Protein AF-A0A920PBW6-F1 (afdb_monomer_lite)

Sequence (83 aa):
MVDAGVSDCFLEVSSHALSQKRVFEMSFEAGIFTNLSRDHLDFHNDMGKYKNAKAKLFRENLVKTSIINIDDPLVESSPKSLR

pLDDT: mean 92.64, std 8.85, range [63.41, 98.31]

Radius of gyration: 13.61 Å; chains: 1; bounding box: 42×18×33 Å

Structure (mmCIF, N/CA/C/O backbone):
data_AF-A0A920PBW6-F1
#
_entry.id   AF-A0A920PBW6-F1
#
loop_
_atom_site.group_PDB
_atom_site.id
_atom_site.type_symbol
_atom_site.label_atom_id
_atom_site.label_alt_id
_atom_site.label_comp_id
_atom_site.label_asym_id
_atom_site.label_entity_id
_atom_site.label_seq_id
_atom_site.pdbx_PDB_ins_code
_atom_site.Cartn_x
_atom_site.Cartn_y
_atom_site.Cartn_z
_atom_site.occupancy
_atom_site.B_iso_or_equiv
_atom_site.auth_seq_id
_atom_site.auth_comp_id
_atom_site.auth_asym_id
_atom_site.auth_atom_id
_atom_site.pdbx_PDB_model_num
ATOM 1 N N . MET A 1 1 ? -21.326 -7.054 5.853 1.00 90.38 1 MET A N 1
ATOM 2 C CA . MET A 1 1 ? -20.291 -7.512 6.813 1.00 90.38 1 MET A CA 1
ATOM 3 C C . MET A 1 1 ? -20.511 -6.891 8.180 1.00 90.38 1 MET A C 1
ATOM 5 O O . MET A 1 1 ? -20.668 -7.647 9.125 1.00 90.38 1 MET A O 1
ATOM 9 N N . VAL A 1 2 ? -20.617 -5.560 8.274 1.00 95.88 2 VAL A N 1
ATOM 10 C CA . VAL A 1 2 ? -20.955 -4.867 9.533 1.00 95.88 2 VAL A CA 1
ATOM 11 C C . VAL A 1 2 ? -22.275 -5.371 10.130 1.00 95.88 2 VAL A C 1
ATOM 13 O O . VAL A 1 2 ? -22.282 -5.816 11.270 1.00 95.88 2 VAL A O 1
ATOM 16 N N . ASP A 1 3 ? -23.352 -5.436 9.339 1.00 97.56 3 ASP A N 1
ATOM 17 C CA . ASP A 1 3 ? -24.661 -5.937 9.811 1.00 97.56 3 ASP A CA 1
ATOM 18 C C . ASP A 1 3 ? -24.641 -7.409 10.257 1.00 97.56 3 ASP A C 1
ATOM 20 O O . ASP A 1 3 ? -25.526 -7.859 10.977 1.00 97.56 3 ASP A O 1
ATOM 24 N N . ALA A 1 4 ? -23.620 -8.165 9.840 1.00 97.12 4 ALA A N 1
ATOM 25 C CA . ALA A 1 4 ? -23.401 -9.549 10.255 1.00 97.12 4 ALA A CA 1
ATOM 26 C C . ALA A 1 4 ? -22.506 -9.660 11.507 1.00 97.12 4 ALA A C 1
ATOM 28 O O . ALA A 1 4 ? -22.117 -10.763 11.877 1.00 97.12 4 ALA A O 1
ATOM 29 N N . GLY A 1 5 ? -22.150 -8.536 12.142 1.00 97.56 5 GLY A N 1
ATOM 30 C CA . GLY A 1 5 ? -21.341 -8.497 13.362 1.00 97.56 5 GLY A CA 1
ATOM 31 C C . GLY A 1 5 ? -19.849 -8.769 13.156 1.00 97.56 5 GLY A C 1
ATOM 32 O O . GLY A 1 5 ? -19.162 -9.107 14.115 1.00 97.56 5 GLY A O 1
ATOM 33 N N . VAL A 1 6 ? -19.330 -8.648 11.929 1.00 97.50 6 VAL A N 1
ATOM 34 C CA . VAL A 1 6 ? -17.899 -8.860 11.664 1.00 97.50 6 VAL A CA 1
ATOM 35 C C . VAL A 1 6 ? -17.082 -7.681 12.197 1.00 97.50 6 VAL A C 1
ATOM 37 O O . VAL A 1 6 ? -17.300 -6.546 11.772 1.00 97.50 6 VAL A O 1
ATOM 40 N N . SER A 1 7 ? -16.131 -7.961 13.091 1.00 96.56 7 SER A N 1
ATOM 41 C CA . SER A 1 7 ? -15.233 -6.966 13.694 1.00 96.56 7 SER A CA 1
ATOM 42 C C . SER A 1 7 ? -14.009 -6.643 12.837 1.00 96.56 7 SER A C 1
ATOM 44 O O . SER A 1 7 ? -13.545 -5.506 12.848 1.00 96.56 7 SER A O 1
ATOM 46 N N . ASP A 1 8 ? -13.511 -7.621 12.077 1.00 96.31 8 ASP A N 1
ATOM 47 C CA . AS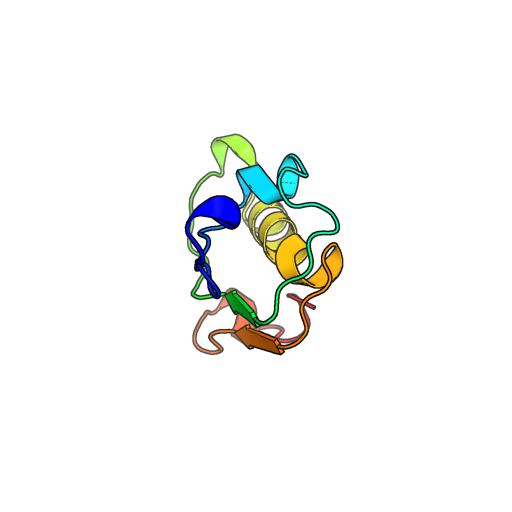P A 1 8 ? -12.234 -7.536 11.369 1.00 96.31 8 ASP A CA 1
ATOM 48 C C . ASP A 1 8 ? -12.368 -8.001 9.917 1.00 96.31 8 ASP A C 1
ATOM 50 O O . ASP A 1 8 ? -13.069 -8.965 9.603 1.00 96.31 8 ASP A O 1
ATOM 54 N N . CYS A 1 9 ? -11.663 -7.326 9.012 1.00 95.62 9 CYS A N 1
ATOM 55 C CA . CYS A 1 9 ? -11.631 -7.672 7.599 1.00 95.62 9 CYS A CA 1
ATOM 56 C C . CYS A 1 9 ? -10.201 -7.584 7.070 1.00 95.62 9 CYS A C 1
ATOM 58 O O . CYS A 1 9 ? -9.523 -6.572 7.243 1.00 95.62 9 CYS A O 1
ATOM 60 N N . PHE A 1 10 ? -9.768 -8.641 6.388 1.00 96.31 10 PHE A N 1
ATOM 61 C CA . PHE A 1 10 ? -8.530 -8.651 5.622 1.00 96.31 10 PHE A CA 1
ATOM 62 C C . PHE A 1 10 ? -8.871 -8.394 4.157 1.00 96.31 10 PHE A C 1
ATOM 64 O O . PHE A 1 10 ? -9.710 -9.088 3.582 1.00 96.31 10 PHE A O 1
ATOM 71 N N . LEU A 1 11 ? -8.233 -7.386 3.565 1.00 96.81 11 LEU A N 1
ATOM 72 C CA . LEU A 1 11 ? -8.512 -6.941 2.205 1.00 96.81 11 LEU A CA 1
ATOM 73 C C . LEU A 1 11 ? -7.251 -7.036 1.347 1.00 96.81 11 LEU A C 1
ATOM 75 O O . LEU A 1 11 ? -6.218 -6.456 1.680 1.00 96.81 11 LEU A O 1
ATOM 79 N N . GLU A 1 12 ? -7.362 -7.696 0.198 1.00 97.88 12 GLU A N 1
ATOM 80 C CA . GLU A 1 12 ? -6.360 -7.570 -0.855 1.00 97.88 12 GLU A CA 1
ATOM 81 C C . GLU A 1 12 ? -6.563 -6.260 -1.618 1.00 97.88 12 GLU A C 1
ATOM 83 O O . GLU A 1 12 ? -7.608 -6.015 -2.226 1.00 97.88 12 GLU A O 1
ATOM 88 N N . VAL A 1 13 ? -5.538 -5.409 -1.612 1.00 98.06 13 VAL A N 1
ATOM 89 C CA . VAL A 1 13 ? -5.560 -4.121 -2.305 1.00 98.06 13 VAL A CA 1
ATOM 90 C C . VAL A 1 13 ? -4.609 -4.172 -3.498 1.00 98.06 13 VAL A C 1
ATOM 92 O O . VAL A 1 13 ? -3.387 -4.083 -3.365 1.00 98.06 13 VAL A O 1
ATOM 95 N N . SER A 1 14 ? -5.172 -4.317 -4.697 1.00 97.94 14 SER A N 1
ATOM 96 C CA . SER A 1 14 ? -4.385 -4.352 -5.932 1.00 97.94 14 SER A CA 1
ATOM 97 C C . SER A 1 14 ? -3.819 -2.973 -6.297 1.00 97.94 14 SER A C 1
ATOM 99 O O . SER A 1 14 ? -4.356 -1.926 -5.929 1.00 97.94 14 SER A O 1
ATOM 101 N N . SER A 1 15 ? -2.752 -2.948 -7.101 1.00 97.69 15 SER A N 1
ATOM 102 C CA . SER A 1 15 ? -2.210 -1.686 -7.632 1.00 97.69 15 SER A CA 1
ATOM 103 C C . SER A 1 15 ? -3.203 -0.954 -8.530 1.00 97.69 15 SER A C 1
ATOM 105 O O . SER A 1 15 ? -3.210 0.272 -8.560 1.00 97.69 15 SER A O 1
ATOM 107 N N . HIS A 1 16 ? -4.076 -1.689 -9.220 1.00 98.12 16 HIS A N 1
ATOM 108 C CA . HIS A 1 16 ? -5.179 -1.117 -9.984 1.00 98.12 16 HIS A CA 1
ATOM 109 C C . HIS A 1 16 ? -6.176 -0.398 -9.072 1.00 98.12 16 HIS A C 1
ATOM 111 O O . HIS A 1 16 ? -6.575 0.722 -9.381 1.00 98.12 16 HIS A O 1
ATOM 117 N N . ALA A 1 17 ? -6.553 -1.004 -7.939 1.00 98.31 17 ALA A N 1
ATOM 118 C CA . ALA A 1 17 ? -7.468 -0.391 -6.978 1.00 98.31 17 ALA A CA 1
ATOM 119 C C . ALA A 1 17 ? -6.907 0.923 -6.416 1.00 98.31 17 ALA A C 1
ATOM 121 O O . ALA A 1 17 ? -7.638 1.909 -6.336 1.00 98.31 17 ALA A O 1
ATOM 122 N N . LEU A 1 18 ? -5.607 0.958 -6.111 1.00 97.94 18 LEU A N 1
ATOM 123 C CA . LEU A 1 18 ? -4.910 2.164 -5.656 1.00 97.94 18 LEU A CA 1
ATOM 124 C C . LEU A 1 18 ? -4.809 3.225 -6.757 1.00 97.94 18 LEU A C 1
ATOM 126 O O . LEU A 1 18 ? -5.130 4.388 -6.526 1.00 97.94 18 LEU A O 1
ATOM 130 N N . SER A 1 19 ? -4.434 2.840 -7.980 1.00 97.56 19 SER A N 1
ATOM 131 C CA . SER A 1 19 ? -4.395 3.769 -9.117 1.00 97.56 19 SER A CA 1
ATOM 132 C C . SER A 1 19 ? -5.764 4.370 -9.437 1.00 97.56 19 SER A C 1
ATOM 134 O O . SER A 1 19 ? -5.836 5.529 -9.835 1.00 97.56 19 SER A O 1
ATOM 136 N N . GLN A 1 20 ? -6.838 3.606 -9.231 1.00 98.06 20 GLN A N 1
ATOM 137 C CA . GLN A 1 20 ? -8.222 4.020 -9.478 1.00 98.06 20 GLN A CA 1
ATOM 138 C C . GLN A 1 20 ? -8.923 4.592 -8.238 1.00 98.06 20 GLN A C 1
ATOM 140 O O . GLN A 1 20 ? -10.128 4.818 -8.288 1.00 98.06 20 GLN A O 1
ATOM 145 N N . LYS A 1 21 ? -8.201 4.819 -7.130 1.00 97.44 21 LYS A N 1
ATOM 146 C CA . LYS A 1 21 ? -8.744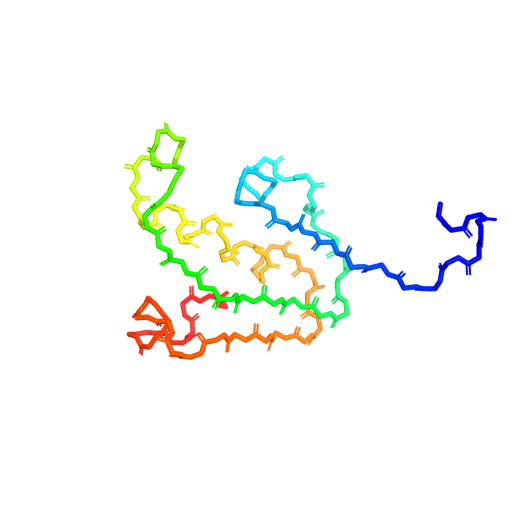 5.394 -5.887 1.00 97.44 21 LYS A CA 1
ATOM 147 C C . LYS A 1 21 ? -9.922 4.620 -5.273 1.00 97.44 21 LYS A C 1
ATOM 149 O O . LYS A 1 21 ? -10.731 5.194 -4.555 1.00 97.44 21 LYS A O 1
ATOM 154 N N . ARG A 1 22 ? -10.016 3.304 -5.494 1.00 98.12 22 ARG A N 1
ATOM 155 C CA . ARG A 1 22 ? -11.129 2.479 -4.973 1.00 98.12 22 ARG A CA 1
ATOM 156 C C . ARG A 1 22 ? -11.151 2.371 -3.447 1.00 98.12 22 ARG A C 1
ATOM 158 O O . ARG A 1 22 ? -12.188 2.057 -2.883 1.00 98.12 22 ARG A O 1
ATOM 165 N N . VAL A 1 23 ? -10.002 2.590 -2.813 1.00 96.81 23 VAL A N 1
ATOM 166 C CA . VAL A 1 23 ? -9.819 2.543 -1.354 1.00 96.81 23 VAL A CA 1
ATOM 167 C C . VAL A 1 23 ? -9.285 3.865 -0.799 1.00 96.81 23 VAL A C 1
ATOM 169 O O . VAL A 1 23 ? -8.743 3.887 0.296 1.00 96.81 23 VAL A O 1
ATOM 172 N N . PHE A 1 24 ? -9.369 4.942 -1.586 1.00 96.25 24 PHE A N 1
ATOM 173 C CA . PHE A 1 24 ? -8.810 6.245 -1.232 1.00 96.25 24 PHE A CA 1
ATOM 174 C C . PHE A 1 24 ? -9.406 6.765 0.080 1.00 96.25 24 PHE A C 1
ATOM 176 O O . PHE A 1 24 ? -10.612 6.652 0.288 1.00 96.25 24 PHE A O 1
ATOM 183 N N . GLU A 1 25 ? -8.549 7.309 0.948 1.00 93.62 25 GLU A N 1
ATOM 184 C CA . GLU A 1 25 ? -8.900 7.820 2.283 1.00 93.62 25 GLU A CA 1
ATOM 185 C C . GLU A 1 25 ? -9.527 6.783 3.233 1.00 93.62 25 GLU A C 1
ATOM 187 O O . GLU A 1 25 ? -10.048 7.139 4.290 1.00 93.62 25 GLU A O 1
ATOM 192 N N . MET A 1 26 ? -9.437 5.484 2.924 1.00 95.44 26 MET A N 1
ATOM 193 C CA . MET A 1 26 ? -9.830 4.455 3.885 1.00 95.44 26 MET A CA 1
ATOM 194 C C . MET A 1 26 ? -8.858 4.403 5.069 1.00 95.44 26 MET A C 1
ATOM 196 O O . MET A 1 26 ? -7.646 4.587 4.929 1.00 95.44 26 MET A O 1
ATOM 200 N N . SER A 1 27 ? -9.401 4.090 6.243 1.00 96.69 27 SER A N 1
ATOM 201 C CA . SER A 1 27 ? -8.617 3.820 7.447 1.00 96.69 27 SER A CA 1
ATOM 202 C C . SER A 1 27 ? -8.296 2.335 7.551 1.00 96.69 27 SER A C 1
ATOM 204 O O . SER A 1 27 ? -9.197 1.497 7.573 1.00 96.69 27 SER A O 1
ATOM 206 N N . PHE A 1 28 ? -7.010 2.018 7.659 1.00 97.38 28 PHE A N 1
ATOM 207 C CA . PHE A 1 28 ? -6.490 0.671 7.853 1.00 97.38 28 PHE A CA 1
ATOM 208 C C . PHE A 1 28 ? -5.757 0.583 9.193 1.00 97.38 28 PHE A C 1
ATOM 210 O O . PHE A 1 28 ? -4.832 1.353 9.467 1.00 97.38 28 PHE A O 1
ATOM 217 N N . GLU A 1 29 ? -6.116 -0.408 10.011 1.00 98.06 29 GLU A N 1
ATOM 218 C CA . GLU A 1 29 ? -5.377 -0.706 11.245 1.00 98.06 29 GLU A CA 1
ATOM 219 C C . GLU A 1 29 ? -3.945 -1.177 10.924 1.00 98.06 29 GLU A C 1
ATOM 221 O O . GLU A 1 29 ? -2.978 -0.761 11.566 1.00 98.06 29 GLU A O 1
ATOM 226 N N . ALA A 1 30 ? -3.790 -1.982 9.868 1.00 97.44 30 ALA A N 1
ATOM 227 C CA . ALA A 1 30 ? -2.497 -2.400 9.347 1.00 97.44 30 ALA A CA 1
ATOM 228 C C . ALA A 1 30 ? -2.493 -2.446 7.812 1.00 97.44 30 ALA A C 1
ATOM 230 O O . ALA A 1 30 ? -3.463 -2.872 7.189 1.00 97.44 30 ALA A O 1
ATOM 231 N N . GLY A 1 31 ? -1.377 -2.039 7.207 1.00 97.19 31 GLY A N 1
ATOM 232 C CA . GLY A 1 31 ? -1.093 -2.203 5.782 1.00 97.19 31 GLY A CA 1
ATOM 233 C C . GLY A 1 31 ? 0.158 -3.053 5.600 1.00 97.19 31 GLY A C 1
ATOM 234 O O . GLY A 1 31 ? 1.174 -2.801 6.251 1.00 97.19 31 GLY A O 1
ATOM 235 N N . ILE A 1 32 ? 0.090 -4.053 4.721 1.00 97.25 32 ILE A N 1
ATOM 236 C CA . ILE A 1 32 ? 1.170 -5.019 4.505 1.00 97.25 32 ILE A CA 1
ATOM 237 C C . ILE A 1 32 ? 1.659 -4.926 3.061 1.00 97.25 32 ILE A C 1
ATOM 239 O O . ILE A 1 32 ? 0.871 -5.032 2.123 1.00 97.25 32 ILE A O 1
ATOM 243 N N . PHE A 1 33 ? 2.966 -4.757 2.880 1.00 96.62 33 PHE A N 1
ATOM 244 C CA . PHE A 1 33 ? 3.638 -4.918 1.596 1.00 96.62 33 PHE A CA 1
ATOM 245 C C . PHE A 1 33 ? 4.476 -6.197 1.615 1.00 96.62 33 PHE A C 1
ATOM 247 O O . PHE A 1 33 ? 5.407 -6.322 2.412 1.00 96.62 33 PHE A O 1
ATOM 254 N N . THR A 1 34 ? 4.137 -7.142 0.739 1.00 95.88 34 THR A N 1
ATOM 255 C CA . THR A 1 34 ? 4.744 -8.479 0.697 1.00 95.88 34 THR A CA 1
ATOM 256 C C . THR A 1 34 ? 5.961 -8.553 -0.219 1.00 95.88 34 THR A C 1
ATOM 258 O O . THR A 1 34 ? 7.016 -8.989 0.218 1.00 95.88 34 THR A O 1
ATOM 261 N N . ASN A 1 35 ? 5.826 -8.175 -1.488 1.00 95.25 35 ASN A N 1
ATOM 262 C CA . ASN A 1 35 ? 6.903 -8.083 -2.476 1.00 95.25 35 ASN A CA 1
ATOM 263 C C . ASN A 1 35 ? 6.396 -7.377 -3.746 1.00 95.25 35 ASN A C 1
ATOM 265 O O . ASN A 1 35 ? 5.201 -7.078 -3.887 1.00 95.25 35 ASN A O 1
ATOM 269 N N . LEU A 1 36 ? 7.307 -7.102 -4.676 1.00 94.94 36 LEU A N 1
ATOM 270 C CA . LEU A 1 36 ? 7.008 -6.546 -5.984 1.00 94.94 36 LEU A CA 1
ATOM 271 C C . LEU A 1 36 ? 7.951 -7.103 -7.055 1.00 94.94 36 LEU A C 1
ATOM 273 O O . LEU A 1 36 ? 9.118 -6.735 -7.149 1.00 94.94 36 LEU A O 1
ATOM 277 N N . SER A 1 37 ? 7.400 -7.932 -7.936 1.00 93.94 37 SER A N 1
ATOM 278 C CA . SER A 1 37 ? 8.064 -8.432 -9.141 1.00 93.94 37 SER A CA 1
ATOM 279 C C . SER A 1 37 ? 7.373 -7.910 -10.409 1.00 93.94 37 SER A C 1
ATOM 281 O O . SER A 1 37 ? 6.395 -7.159 -10.340 1.00 93.94 37 SER A O 1
ATOM 283 N N . ARG A 1 38 ? 7.917 -8.244 -11.587 1.00 94.94 38 ARG A N 1
ATOM 284 C CA . ARG A 1 38 ? 7.393 -7.779 -12.878 1.00 94.94 38 ARG A CA 1
ATOM 285 C C . ARG A 1 38 ? 5.995 -8.340 -13.141 1.00 94.94 38 ARG A C 1
ATOM 287 O O . ARG A 1 38 ? 5.859 -9.515 -13.457 1.00 94.94 38 ARG A O 1
ATOM 294 N N . ASP A 1 39 ? 5.002 -7.459 -13.103 1.00 95.25 39 ASP A N 1
ATOM 295 C CA . ASP A 1 39 ? 3.601 -7.738 -13.421 1.00 95.25 39 ASP A CA 1
ATOM 296 C C . ASP A 1 39 ? 2.886 -6.431 -13.820 1.00 95.25 39 ASP A C 1
ATOM 298 O O . ASP A 1 39 ? 3.416 -5.342 -13.586 1.00 95.25 39 ASP A O 1
ATOM 302 N N . HIS A 1 40 ? 1.699 -6.525 -14.423 1.00 93.88 40 HIS A N 1
ATOM 303 C CA . HIS A 1 40 ? 0.798 -5.404 -14.733 1.00 93.88 40 HIS A CA 1
ATOM 304 C C . HIS A 1 40 ? 1.446 -4.213 -15.472 1.00 93.88 40 HIS A C 1
ATOM 306 O O . HIS A 1 40 ? 1.019 -3.064 -15.320 1.00 93.88 40 HIS A O 1
ATOM 312 N N . LEU A 1 41 ? 2.513 -4.449 -16.243 1.00 95.44 41 LEU A N 1
ATOM 313 C CA . LEU A 1 41 ? 3.227 -3.392 -16.969 1.00 95.44 41 LEU A CA 1
ATOM 314 C C . LEU A 1 41 ? 2.481 -2.918 -18.218 1.00 95.44 41 LEU A C 1
ATOM 316 O O . LEU A 1 41 ? 2.725 -1.815 -18.686 1.00 95.44 41 LEU A O 1
ATOM 320 N N . ASP A 1 42 ? 1.550 -3.711 -18.725 1.00 96.94 42 ASP A N 1
ATOM 321 C CA . ASP A 1 42 ? 0.548 -3.300 -19.706 1.00 96.94 42 ASP A CA 1
ATOM 322 C C . ASP A 1 42 ? -0.342 -2.160 -19.182 1.00 96.94 42 ASP A C 1
ATOM 324 O O . ASP A 1 42 ? -0.720 -1.271 -19.941 1.00 96.94 42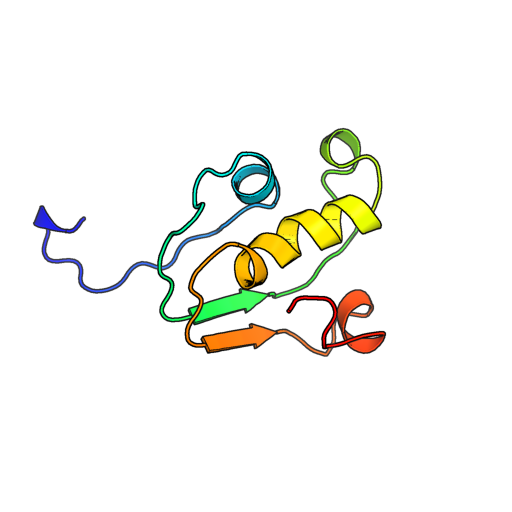 ASP A O 1
ATOM 328 N N . PHE 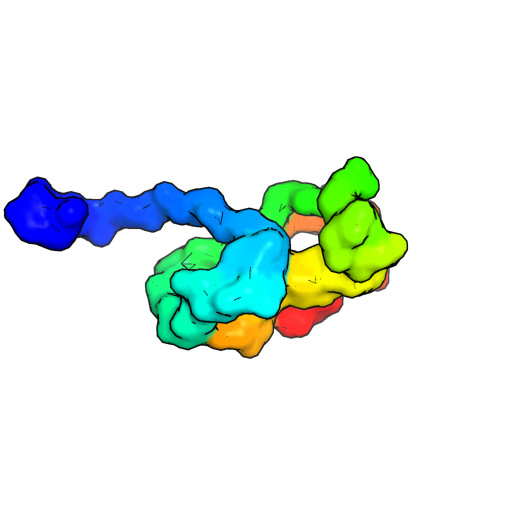A 1 43 ? -0.611 -2.135 -17.873 1.00 97.56 43 PHE A N 1
ATOM 329 C CA . PHE A 1 43 ? -1.359 -1.059 -17.223 1.00 97.56 43 PHE A CA 1
ATOM 330 C C . PHE A 1 43 ? -0.451 0.059 -16.686 1.00 97.56 43 PHE A C 1
ATOM 332 O O . PHE A 1 43 ? -0.701 1.244 -16.908 1.00 97.56 43 PHE A O 1
ATOM 339 N N . HIS A 1 44 ? 0.615 -0.293 -15.958 1.00 96.88 44 HIS A N 1
ATOM 340 C CA . HIS A 1 44 ? 1.481 0.689 -15.287 1.00 96.88 44 HIS A CA 1
ATOM 341 C C . HIS A 1 44 ? 2.589 1.248 -16.185 1.00 96.88 44 HIS A C 1
ATOM 343 O O . HIS A 1 44 ? 3.180 2.263 -15.830 1.00 96.88 44 HIS A O 1
ATOM 349 N N . ASN A 1 45 ? 2.837 0.676 -17.365 1.00 95.94 45 ASN A N 1
ATOM 350 C CA . ASN A 1 45 ? 3.924 0.974 -18.315 1.00 95.94 45 ASN A CA 1
ATOM 351 C C . ASN A 1 45 ? 5.331 0.573 -17.842 1.00 95.94 45 ASN A C 1
ATOM 353 O O . ASN A 1 45 ? 6.103 0.020 -18.621 1.00 95.94 45 ASN A O 1
ATOM 357 N N . ASP A 1 46 ? 5.685 0.853 -16.585 1.00 95.81 46 ASP A N 1
ATOM 358 C CA . ASP A 1 46 ? 7.011 0.564 -16.036 1.00 95.81 46 ASP A CA 1
ATOM 359 C C . ASP A 1 46 ? 6.973 0.176 -14.545 1.00 95.81 46 ASP A C 1
ATOM 361 O O . ASP A 1 46 ? 5.996 0.418 -13.828 1.00 95.81 46 ASP A O 1
ATOM 365 N N . MET A 1 47 ? 8.058 -0.451 -14.074 1.00 94.25 47 MET A N 1
ATOM 366 C CA . MET A 1 47 ? 8.183 -0.923 -12.687 1.00 94.25 47 MET A CA 1
ATOM 367 C C . MET A 1 47 ? 8.156 0.215 -11.661 1.00 94.25 47 MET A C 1
ATOM 369 O O . MET A 1 47 ? 7.692 0.012 -10.540 1.00 94.25 47 MET A O 1
ATOM 373 N N . GLY A 1 48 ? 8.629 1.410 -12.025 1.00 92.62 48 GLY A N 1
ATOM 374 C CA . GLY A 1 48 ? 8.622 2.576 -11.145 1.00 92.62 48 GLY A CA 1
ATOM 375 C C . GLY A 1 48 ? 7.201 3.063 -10.879 1.00 92.62 48 GLY A C 1
ATOM 376 O O . GLY A 1 48 ? 6.820 3.272 -9.727 1.00 92.62 48 GLY A O 1
ATOM 377 N N . LYS A 1 49 ? 6.378 3.165 -11.926 1.00 95.06 49 LYS A N 1
ATOM 378 C CA . LYS A 1 49 ? 4.947 3.477 -11.827 1.00 95.06 49 LYS A CA 1
ATOM 379 C C . LYS A 1 49 ? 4.184 2.401 -11.066 1.00 95.06 49 LYS A C 1
ATOM 381 O O . LYS A 1 49 ? 3.380 2.747 -10.204 1.00 95.06 49 LYS A O 1
ATOM 386 N N . TY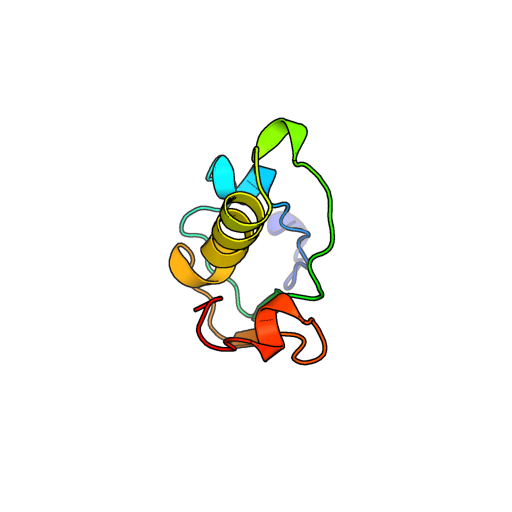R A 1 50 ? 4.480 1.123 -11.304 1.00 95.94 50 TYR A N 1
ATOM 387 C CA . TYR A 1 50 ? 3.853 0.029 -10.561 1.00 95.94 50 TYR A CA 1
ATOM 388 C C . TYR A 1 50 ? 4.190 0.091 -9.059 1.00 95.94 50 TYR A C 1
ATOM 390 O O . TYR A 1 50 ? 3.294 0.022 -8.211 1.00 95.94 50 TYR A O 1
ATOM 398 N N . LYS A 1 51 ? 5.463 0.324 -8.716 1.00 94.25 51 LYS A N 1
ATOM 399 C CA . LYS A 1 51 ? 5.907 0.545 -7.331 1.00 94.25 51 LYS A CA 1
ATOM 400 C C . LYS A 1 51 ? 5.206 1.743 -6.699 1.00 94.25 51 LYS A C 1
ATOM 402 O O . LYS A 1 51 ? 4.657 1.626 -5.604 1.00 94.25 51 LYS A O 1
ATOM 407 N N . ASN A 1 52 ? 5.171 2.873 -7.404 1.00 93.81 52 ASN A N 1
ATOM 408 C CA . ASN A 1 52 ? 4.510 4.086 -6.933 1.00 93.81 52 ASN A CA 1
ATOM 409 C C . ASN A 1 52 ? 3.011 3.871 -6.709 1.00 93.81 52 ASN A C 1
ATOM 411 O O . ASN A 1 52 ? 2.483 4.368 -5.720 1.00 93.81 52 ASN A O 1
ATOM 415 N N . ALA A 1 53 ? 2.337 3.099 -7.566 1.00 96.38 53 ALA A N 1
ATOM 416 C CA . ALA A 1 53 ? 0.933 2.753 -7.383 1.00 96.38 53 ALA A CA 1
ATOM 417 C C . ALA A 1 53 ? 0.695 1.956 -6.093 1.00 96.38 53 ALA A C 1
ATOM 419 O O . ALA A 1 53 ? -0.233 2.278 -5.360 1.00 96.38 53 ALA A O 1
ATOM 420 N N . LYS A 1 54 ? 1.541 0.965 -5.769 1.00 96.38 54 LYS A N 1
ATOM 421 C CA . LYS A 1 54 ? 1.440 0.231 -4.492 1.00 96.38 54 LYS A CA 1
ATOM 422 C C . LYS A 1 54 ? 1.785 1.102 -3.277 1.00 96.38 54 LYS A C 1
ATOM 424 O O . LYS A 1 54 ? 1.127 0.976 -2.249 1.00 96.38 54 LYS A O 1
ATOM 429 N N . ALA A 1 55 ? 2.747 2.023 -3.396 1.00 94.94 55 ALA A N 1
ATOM 430 C CA . ALA A 1 55 ? 3.115 2.955 -2.320 1.00 94.94 55 ALA A CA 1
ATOM 431 C C . ALA A 1 55 ? 1.946 3.853 -1.872 1.00 94.94 55 ALA A C 1
ATOM 433 O O . ALA A 1 55 ? 1.897 4.284 -0.720 1.00 94.94 55 ALA A O 1
ATOM 434 N N . LYS A 1 56 ? 0.963 4.097 -2.752 1.00 95.62 56 LYS A N 1
ATOM 435 C CA . LYS A 1 56 ? -0.256 4.846 -2.411 1.00 95.62 56 LYS A CA 1
ATOM 436 C C . LYS A 1 56 ? -1.037 4.233 -1.258 1.00 95.62 56 LYS A C 1
ATOM 438 O O . LYS A 1 56 ? -1.705 4.980 -0.555 1.00 95.62 56 LYS A O 1
ATOM 443 N N . LEU A 1 57 ? -0.918 2.920 -1.021 1.00 96.75 57 LEU A N 1
ATOM 444 C CA . LEU A 1 57 ? -1.536 2.287 0.143 1.00 96.75 57 LEU A CA 1
ATOM 445 C C . LEU A 1 57 ? -1.137 3.002 1.437 1.00 96.75 57 LEU A C 1
ATOM 447 O O . LEU A 1 57 ? -1.991 3.209 2.284 1.00 96.75 57 LEU A O 1
ATOM 451 N N . PHE A 1 58 ? 0.128 3.407 1.557 1.00 94.94 58 PHE A N 1
ATOM 452 C CA . PHE A 1 58 ? 0.679 4.026 2.762 1.00 94.94 58 PHE A CA 1
ATOM 453 C C . PHE A 1 58 ? 0.705 5.558 2.705 1.00 94.94 58 PHE A C 1
ATOM 455 O O . PHE A 1 58 ? 0.703 6.195 3.751 1.00 94.94 58 PHE A O 1
ATOM 462 N N . ARG A 1 59 ? 0.753 6.146 1.501 1.00 92.12 59 ARG A N 1
ATOM 463 C CA . ARG A 1 59 ? 0.844 7.605 1.304 1.00 92.12 59 ARG A CA 1
ATOM 464 C C . ARG A 1 59 ? -0.500 8.314 1.220 1.00 92.12 59 ARG A C 1
ATOM 466 O O . ARG A 1 59 ? -0.598 9.465 1.626 1.00 92.12 59 ARG A O 1
ATOM 473 N N . GLU A 1 60 ? -1.498 7.665 0.623 1.00 93.88 60 GLU A N 1
ATOM 474 C CA . GLU A 1 60 ? -2.803 8.274 0.328 1.00 93.88 60 GLU A CA 1
ATOM 475 C C . GLU A 1 60 ? -3.913 7.783 1.275 1.00 93.88 60 GLU A C 1
ATOM 477 O O . GLU A 1 60 ? -5.015 8.320 1.240 1.00 93.88 60 GLU A O 1
ATOM 482 N N . ASN A 1 61 ? -3.639 6.788 2.127 1.00 94.62 61 ASN A N 1
ATOM 483 C CA . ASN A 1 61 ? -4.603 6.256 3.094 1.00 94.62 61 ASN A CA 1
ATOM 484 C C . ASN A 1 61 ? -4.085 6.378 4.526 1.00 94.62 61 ASN A C 1
ATOM 486 O O . ASN A 1 61 ? -2.881 6.487 4.770 1.00 94.62 61 ASN A O 1
ATOM 490 N N . LEU A 1 62 ? -5.003 6.295 5.488 1.00 94.88 62 LEU A N 1
ATOM 491 C CA . LEU A 1 62 ? -4.670 6.325 6.906 1.00 94.88 62 LEU A CA 1
ATOM 492 C C . LEU A 1 62 ? -4.293 4.917 7.366 1.00 94.88 62 LEU A C 1
ATOM 494 O O . LEU A 1 62 ? -5.155 4.120 7.723 1.00 94.88 62 LEU A O 1
ATOM 498 N N . VAL A 1 63 ? -2.997 4.604 7.347 1.00 96.81 63 VAL A N 1
ATOM 499 C CA . VAL A 1 63 ? -2.466 3.313 7.804 1.00 96.81 63 VAL A CA 1
ATOM 500 C C . VAL A 1 63 ? -1.782 3.487 9.155 1.00 96.81 63 VAL A C 1
ATOM 502 O O . VAL A 1 63 ? -0.728 4.116 9.242 1.00 96.81 63 VAL A O 1
ATOM 505 N N . LYS A 1 64 ? -2.349 2.898 10.211 1.00 97.25 64 LYS A N 1
ATOM 506 C CA . LYS A 1 64 ? -1.799 3.022 11.570 1.00 97.25 64 LYS A CA 1
ATOM 507 C C . LYS A 1 64 ? -0.499 2.234 11.749 1.00 97.25 64 LYS A C 1
ATOM 509 O O . LYS A 1 64 ? 0.466 2.760 12.297 1.00 97.25 64 LYS A O 1
ATOM 514 N N . THR A 1 65 ? -0.453 1.002 11.241 1.00 96.88 65 THR A N 1
ATOM 515 C CA . THR A 1 65 ? 0.741 0.144 11.289 1.00 96.88 65 THR A CA 1
ATOM 516 C C . THR A 1 65 ? 1.171 -0.271 9.884 1.00 96.88 65 THR A C 1
ATOM 518 O O . THR A 1 65 ? 0.405 -0.896 9.156 1.00 96.88 65 THR A O 1
ATOM 521 N N . SER A 1 66 ? 2.408 0.041 9.485 1.00 95.62 66 SER A N 1
ATOM 522 C CA . SER A 1 66 ? 2.973 -0.424 8.206 1.00 95.62 66 SER A CA 1
ATOM 523 C C . SER A 1 66 ? 3.890 -1.623 8.429 1.00 95.62 66 SER A C 1
ATOM 525 O O . SER A 1 66 ? 4.860 -1.514 9.177 1.00 95.62 66 SER A O 1
ATOM 527 N N . ILE A 1 67 ? 3.623 -2.726 7.735 1.00 95.62 67 ILE A N 1
ATOM 528 C CA . ILE A 1 67 ? 4.452 -3.933 7.732 1.00 95.62 67 ILE A CA 1
ATOM 529 C C . ILE A 1 67 ? 5.005 -4.094 6.321 1.00 95.62 67 ILE A C 1
ATOM 531 O O . ILE A 1 67 ? 4.250 -4.166 5.354 1.00 95.62 67 ILE A O 1
ATOM 535 N N . ILE A 1 68 ? 6.326 -4.102 6.185 1.00 93.94 68 ILE A N 1
ATOM 536 C CA . ILE A 1 68 ? 6.994 -4.117 4.884 1.00 93.94 68 ILE A CA 1
ATOM 537 C C . ILE A 1 68 ? 8.020 -5.242 4.903 1.00 93.94 68 ILE A C 1
ATOM 539 O O . ILE A 1 68 ? 8.854 -5.294 5.806 1.00 93.94 68 ILE A O 1
ATOM 543 N N . ASN A 1 69 ? 7.962 -6.123 3.907 1.00 94.12 69 ASN A N 1
ATOM 544 C CA . ASN A 1 69 ? 9.010 -7.105 3.680 1.00 94.12 69 ASN A CA 1
ATOM 545 C C . ASN A 1 69 ? 10.303 -6.411 3.227 1.00 94.12 69 ASN A C 1
ATOM 547 O O . ASN A 1 69 ? 10.335 -5.787 2.165 1.00 94.12 69 ASN A O 1
ATOM 551 N N . ILE A 1 70 ? 11.353 -6.522 4.038 1.00 92.00 70 ILE A N 1
ATOM 552 C CA . ILE A 1 70 ? 12.662 -5.916 3.769 1.00 92.00 70 ILE A CA 1
ATOM 553 C C . ILE A 1 70 ? 13.527 -6.750 2.821 1.00 92.00 70 ILE A C 1
ATOM 555 O O . ILE A 1 70 ? 14.467 -6.203 2.256 1.00 92.00 70 ILE A O 1
ATOM 559 N N . ASP A 1 71 ? 13.182 -8.022 2.608 1.00 92.88 71 ASP A N 1
ATOM 560 C CA . ASP A 1 71 ? 13.908 -8.923 1.704 1.00 92.88 71 ASP A CA 1
ATOM 561 C C . ASP A 1 71 ? 13.572 -8.655 0.225 1.00 92.88 71 ASP A C 1
ATOM 563 O O . ASP A 1 71 ? 14.159 -9.247 -0.680 1.00 92.88 71 ASP A O 1
ATOM 567 N N . ASP A 1 72 ? 12.597 -7.780 -0.048 1.00 92.31 72 ASP A N 1
ATOM 568 C CA . ASP A 1 72 ? 12.275 -7.368 -1.408 1.00 92.31 72 ASP A CA 1
ATOM 569 C C . ASP A 1 72 ? 13.342 -6.387 -1.944 1.00 92.31 72 ASP A C 1
ATOM 571 O O . ASP A 1 72 ? 13.537 -5.321 -1.349 1.00 92.31 72 ASP A O 1
ATOM 575 N N . PRO A 1 73 ? 13.987 -6.657 -3.098 1.00 86.69 73 PRO A N 1
ATOM 576 C CA . PRO A 1 73 ? 15.070 -5.812 -3.617 1.00 86.69 73 PRO A CA 1
ATOM 577 C C . PRO A 1 73 ? 14.663 -4.350 -3.874 1.00 86.69 73 PRO A C 1
ATOM 579 O O . PRO A 1 73 ? 15.476 -3.419 -3.779 1.00 86.69 73 PRO A O 1
ATOM 582 N N . LEU A 1 74 ? 13.387 -4.106 -4.201 1.00 79.75 74 LEU A N 1
ATOM 583 C CA . LEU A 1 74 ? 12.880 -2.753 -4.426 1.00 79.75 74 LEU A CA 1
ATOM 584 C C . LEU A 1 74 ? 12.670 -1.997 -3.111 1.00 79.75 74 LEU A C 1
ATOM 586 O O . LEU A 1 74 ? 12.587 -0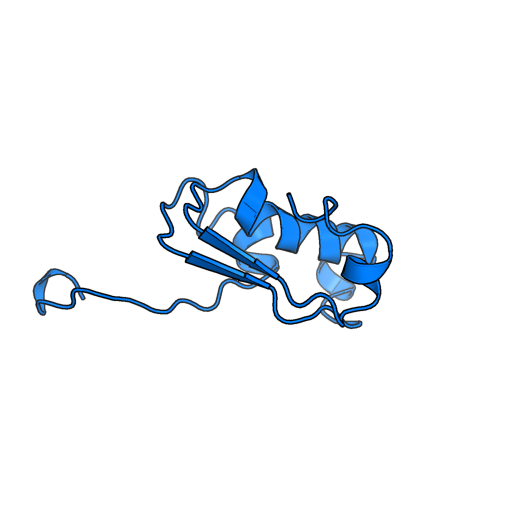.765 -3.147 1.00 79.75 74 LEU A O 1
ATOM 590 N N . VAL A 1 75 ? 12.593 -2.694 -1.977 1.00 79.00 75 VAL A N 1
ATOM 591 C CA . VAL A 1 75 ? 12.538 -2.119 -0.627 1.00 79.00 75 VAL A CA 1
ATOM 592 C C . VAL A 1 75 ? 13.931 -1.988 -0.031 1.00 79.00 75 VAL A C 1
ATOM 594 O O . VAL A 1 75 ? 14.239 -0.926 0.503 1.00 79.00 75 VAL A O 1
ATOM 597 N N . GLU A 1 76 ? 14.781 -3.007 -0.164 1.00 72.75 76 GLU A N 1
ATOM 598 C CA . GLU A 1 76 ? 16.155 -3.021 0.355 1.00 72.75 76 GLU A CA 1
ATOM 599 C C . GLU A 1 76 ? 16.946 -1.783 -0.100 1.00 72.75 76 GLU A C 1
ATOM 601 O O . GLU A 1 76 ? 17.593 -1.104 0.697 1.00 72.75 76 GLU A O 1
ATOM 606 N N . SER A 1 77 ? 16.794 -1.407 -1.374 1.00 63.88 77 SER A N 1
ATOM 607 C CA . SER A 1 77 ? 17.428 -0.215 -1.953 1.00 63.88 77 SER A CA 1
ATOM 608 C C . SER A 1 77 ? 16.950 1.117 -1.355 1.00 63.88 77 SER A C 1
ATOM 610 O O . SER A 1 77 ? 17.666 2.116 -1.436 1.00 63.88 77 SER A O 1
ATOM 612 N N . SER A 1 78 ? 15.746 1.177 -0.768 1.00 67.19 78 SER A N 1
ATOM 613 C CA . SER A 1 78 ? 15.226 2.367 -0.083 1.00 67.19 78 SER A CA 1
ATOM 614 C C . SER A 1 78 ? 13.966 2.046 0.743 1.00 67.19 78 SER A C 1
ATOM 616 O O . SER A 1 78 ? 12.842 2.193 0.244 1.00 67.19 78 SER A O 1
ATOM 618 N N . PRO A 1 79 ? 14.094 1.685 2.034 1.00 63.41 79 PRO A N 1
ATOM 619 C CA . PRO A 1 79 ? 12.953 1.255 2.857 1.00 63.41 79 PRO A CA 1
ATOM 620 C C . PRO A 1 79 ? 11.886 2.341 3.047 1.00 63.41 79 PRO A C 1
ATOM 622 O O . PRO A 1 79 ? 10.701 2.061 3.214 1.00 63.41 79 PRO A O 1
ATOM 625 N N . LYS A 1 80 ? 12.295 3.613 2.968 1.00 68.75 80 LYS A N 1
ATOM 626 C CA . LYS A 1 80 ? 11.394 4.770 3.052 1.00 68.75 80 LYS A CA 1
ATOM 627 C C . LYS A 1 80 ? 10.613 5.023 1.761 1.00 68.75 80 LYS A C 1
ATOM 629 O O . LYS A 1 80 ? 9.672 5.798 1.784 1.00 68.75 80 LYS A O 1
ATOM 634 N N . SER A 1 81 ? 10.959 4.376 0.647 1.00 69.88 81 SER A N 1
ATOM 635 C CA . SER A 1 81 ? 10.333 4.631 -0.660 1.00 69.88 81 SER A CA 1
ATOM 636 C C . SER A 1 81 ? 8.880 4.163 -0.785 1.00 69.88 81 SER A C 1
ATOM 638 O O . SER A 1 81 ? 8.223 4.518 -1.764 1.00 69.88 81 SER A O 1
ATOM 640 N N . LEU A 1 82 ? 8.378 3.393 0.183 1.00 68.94 82 LEU A N 1
ATOM 641 C CA . LEU A 1 82 ? 6.969 3.008 0.297 1.00 68.94 82 LEU A CA 1
ATOM 642 C C . LEU A 1 82 ? 6.185 3.879 1.289 1.00 68.94 82 LEU A C 1
ATOM 644 O O . LEU A 1 82 ? 4.964 3.774 1.306 1.00 68.94 82 LEU A O 1
ATOM 648 N N . ARG A 1 83 ? 6.862 4.725 2.077 1.00 65.00 83 ARG A N 1
ATOM 649 C CA . ARG A 1 83 ? 6.242 5.742 2.937 1.00 65.00 83 ARG A CA 1
ATOM 650 C C . ARG A 1 83 ? 6.204 7.103 2.252 1.00 65.00 83 ARG A C 1
ATOM 652 O O . ARG A 1 83 ? 6.916 7.304 1.236 1.00 65.00 83 ARG A O 1
#

Secondary structure (DSSP, 8-state):
-GGGT---------HHHHHTTTTTT-EEEEEEE----S--HHHHSSHHHHHHHHHHHHHTSEEEEEEE-TTSHHHHT-GGGG-

Foldseek 3Di:
DVVVVDPDDDDDQALVCQVVCVQFAPAAQEDEADEDDDDPCVPQVDSVSSLVSQLSVVVRYHHNYYHYDCPHPVCVVPVVSSD